Protein AF-A0A1G6FGU4-F1 (afdb_monomer_lite)

Structure (mmCIF, N/CA/C/O backbone):
data_AF-A0A1G6FGU4-F1
#
_entry.id   AF-A0A1G6FGU4-F1
#
loop_
_atom_site.group_PDB
_atom_site.id
_atom_site.type_symbol
_atom_site.label_atom_id
_atom_site.label_alt_id
_atom_site.label_comp_id
_atom_site.label_asym_id
_atom_site.label_entity_id
_atom_site.label_seq_id
_atom_site.pdbx_PDB_ins_code
_atom_site.Cartn_x
_atom_site.Cartn_y
_atom_site.Cartn_z
_atom_site.occupancy
_atom_site.B_iso_or_equiv
_atom_site.auth_seq_id
_atom_site.auth_comp_id
_atom_site.auth_asym_id
_atom_site.auth_atom_id
_atom_site.pdbx_PDB_model_num
ATOM 1 N N . ALA A 1 1 ? 2.062 8.734 -16.218 1.00 88.31 1 ALA A N 1
ATOM 2 C CA . ALA A 1 1 ? 2.433 7.774 -15.153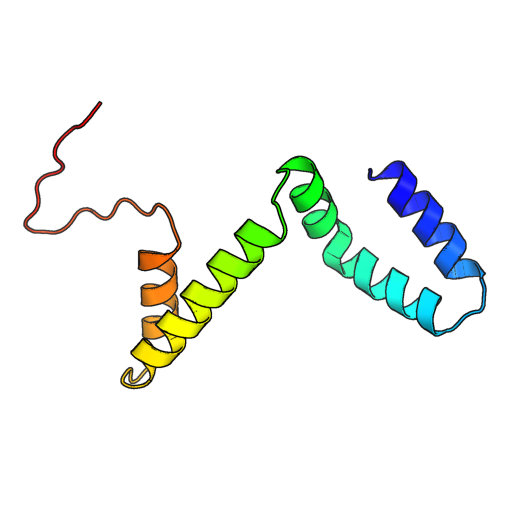 1.00 88.31 1 ALA A CA 1
ATOM 3 C C . ALA A 1 1 ? 2.355 6.334 -15.653 1.00 88.31 1 ALA A C 1
ATOM 5 O O . ALA A 1 1 ? 3.345 5.622 -15.568 1.00 88.31 1 ALA A O 1
ATOM 6 N N . GLU A 1 2 ? 1.222 5.909 -16.219 1.00 94.00 2 GLU A N 1
ATOM 7 C CA . GLU A 1 2 ? 1.067 4.543 -16.736 1.00 94.00 2 GLU A CA 1
ATOM 8 C C . GLU A 1 2 ? 1.993 4.212 -17.918 1.00 94.00 2 GLU A C 1
ATOM 10 O O . GLU A 1 2 ? 2.651 3.174 -17.895 1.00 94.00 2 GLU A O 1
ATOM 15 N N . SER A 1 3 ? 2.098 5.100 -18.913 1.00 95.25 3 SER A N 1
ATOM 16 C CA . SER A 1 3 ? 3.006 4.933 -20.062 1.00 95.25 3 SER A CA 1
ATOM 17 C C . SER A 1 3 ? 4.459 4.718 -19.624 1.00 95.25 3 SER A C 1
ATOM 19 O O . SER A 1 3 ? 5.107 3.766 -20.057 1.00 95.25 3 SER A O 1
ATOM 21 N N . GLU A 1 4 ? 4.935 5.559 -18.705 1.00 95.31 4 GLU A N 1
ATOM 22 C CA . GLU A 1 4 ? 6.280 5.492 -18.124 1.00 95.31 4 GLU A CA 1
ATOM 23 C C . GLU A 1 4 ? 6.504 4.184 -17.361 1.00 95.31 4 GLU A C 1
ATOM 25 O O . GLU A 1 4 ? 7.534 3.527 -17.517 1.00 95.31 4 GLU A O 1
ATOM 30 N N . LEU A 1 5 ? 5.510 3.760 -16.575 1.00 94.94 5 LEU A N 1
ATOM 31 C CA . LEU A 1 5 ? 5.570 2.507 -15.832 1.00 94.94 5 LEU A CA 1
ATOM 32 C C . LEU A 1 5 ? 5.676 1.307 -16.779 1.00 94.94 5 LEU A C 1
ATOM 34 O O . LEU A 1 5 ? 6.493 0.416 -16.556 1.00 94.9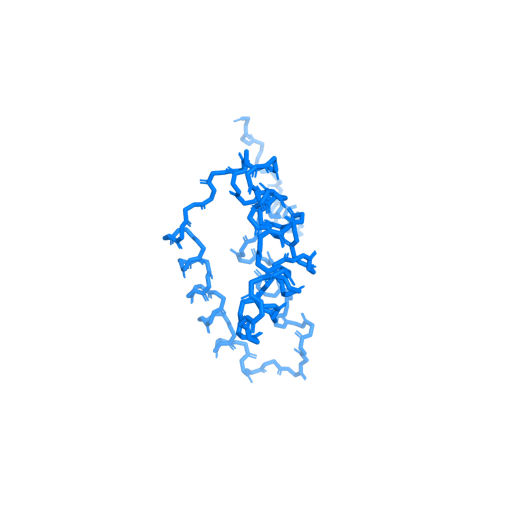4 5 LEU A O 1
ATOM 38 N N . ILE A 1 6 ? 4.888 1.290 -17.857 1.00 96.19 6 ILE A N 1
ATOM 39 C CA . ILE A 1 6 ? 4.924 0.224 -18.866 1.00 96.19 6 ILE A CA 1
ATOM 40 C C . ILE A 1 6 ? 6.273 0.208 -19.593 1.00 96.19 6 ILE A C 1
ATOM 42 O O . ILE A 1 6 ? 6.850 -0.866 -19.786 1.00 96.19 6 ILE A O 1
ATOM 46 N N . ALA A 1 7 ? 6.799 1.377 -19.966 1.00 96.75 7 ALA A N 1
ATOM 47 C CA . ALA A 1 7 ? 8.106 1.493 -20.604 1.0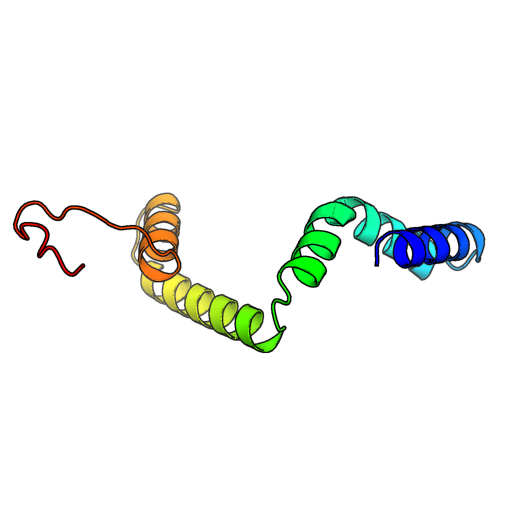0 96.75 7 ALA A CA 1
ATOM 48 C C . ALA A 1 7 ? 9.219 0.935 -19.700 1.00 96.75 7 ALA A C 1
ATOM 50 O O . ALA A 1 7 ? 10.024 0.107 -20.139 1.00 96.75 7 ALA A O 1
ATOM 51 N N . TRP A 1 8 ? 9.207 1.301 -18.416 1.00 96.88 8 TRP A N 1
ATOM 52 C CA . TRP A 1 8 ? 10.156 0.784 -17.435 1.00 96.88 8 TRP A CA 1
ATOM 53 C C . TRP A 1 8 ? 10.005 -0.726 -17.217 1.00 96.88 8 TRP A C 1
ATOM 55 O O . TRP A 1 8 ? 10.999 -1.450 -17.213 1.00 96.88 8 TRP A O 1
ATOM 65 N N . VAL A 1 9 ? 8.774 -1.238 -17.108 1.00 96.56 9 VAL A N 1
ATOM 66 C CA . VAL A 1 9 ? 8.502 -2.679 -16.963 1.00 96.56 9 VAL A CA 1
ATOM 67 C C . VAL A 1 9 ? 9.040 -3.464 -18.158 1.00 96.56 9 VAL A C 1
ATOM 69 O O . VAL A 1 9 ? 9.614 -4.541 -17.978 1.00 96.56 9 VAL A O 1
ATOM 72 N N . LYS A 1 10 ? 8.895 -2.932 -19.378 1.00 96.56 10 LYS A N 1
ATOM 73 C CA . LYS A 1 10 ? 9.451 -3.544 -20.590 1.00 96.56 10 LYS A CA 1
ATOM 74 C C . LYS A 1 10 ? 10.972 -3.639 -20.492 1.00 96.56 10 LYS A C 1
ATOM 76 O O . LYS A 1 10 ? 11.519 -4.718 -20.695 1.00 96.56 10 LYS A O 1
ATOM 81 N N . TRP A 1 11 ? 11.650 -2.558 -20.112 1.00 97.69 11 TRP A N 1
ATOM 82 C CA . TRP A 1 11 ? 13.098 -2.576 -19.890 1.00 97.69 11 TRP A CA 1
ATOM 83 C C . TRP A 1 11 ? 13.507 -3.578 -18.794 1.00 97.69 11 TRP A C 1
ATOM 85 O O . TRP A 1 11 ? 14.345 -4.450 -19.032 1.00 97.69 11 TRP A O 1
ATOM 95 N N . ALA A 1 12 ? 12.859 -3.525 -17.627 1.00 96.69 12 ALA A N 1
ATOM 96 C CA . ALA A 1 12 ? 13.168 -4.364 -16.468 1.00 96.69 12 ALA A CA 1
ATOM 97 C C . ALA A 1 12 ? 12.954 -5.861 -16.742 1.00 96.69 12 ALA A C 1
ATOM 99 O O . ALA A 1 12 ? 13.637 -6.711 -16.176 1.00 96.69 12 ALA A O 1
ATOM 100 N N . ARG A 1 13 ? 12.029 -6.203 -17.646 1.00 95.25 13 ARG A N 1
ATOM 101 C CA . ARG A 1 13 ? 11.807 -7.581 -18.101 1.00 95.25 13 ARG A CA 1
ATOM 102 C C . ARG A 1 13 ? 12.958 -8.116 -18.960 1.00 95.25 13 ARG A C 1
ATOM 104 O O . ARG A 1 13 ? 13.200 -9.320 -18.944 1.00 95.25 13 ARG A O 1
ATOM 111 N N . HIS A 1 14 ? 13.653 -7.252 -19.701 1.00 96.06 14 HIS A N 1
ATOM 112 C CA . HIS A 1 14 ? 14.676 -7.642 -20.681 1.00 96.06 14 HIS A CA 1
ATOM 113 C C . HIS A 1 14 ? 16.122 -7.394 -20.226 1.00 96.06 14 HIS A C 1
ATOM 115 O O . HIS A 1 14 ? 17.041 -7.887 -20.876 1.00 96.06 14 HIS A O 1
ATOM 121 N N . CYS A 1 15 ? 16.352 -6.696 -19.110 1.00 95.56 15 CYS A N 1
ATOM 122 C CA . CYS A 1 15 ? 17.696 -6.322 -18.649 1.00 95.56 15 CYS A CA 1
ATOM 123 C C . CYS A 1 15 ? 18.570 -7.495 -18.159 1.00 95.56 15 CYS A C 1
ATOM 125 O O . CYS A 1 15 ? 19.748 -7.294 -17.883 1.00 95.56 15 CYS A O 1
ATOM 127 N N . ARG A 1 16 ? 18.017 -8.716 -18.052 1.00 92.19 16 ARG A N 1
ATOM 128 C CA . ARG A 1 16 ? 18.691 -9.937 -17.555 1.00 92.19 16 ARG A CA 1
ATOM 129 C C . ARG A 1 16 ? 19.251 -9.829 -16.126 1.00 92.19 16 ARG A C 1
ATOM 131 O O . ARG A 1 16 ? 20.031 -10.682 -15.719 1.00 92.19 16 ARG A O 1
ATOM 138 N N . ILE A 1 17 ? 18.817 -8.839 -15.342 1.00 97.06 17 ILE A N 1
ATOM 139 C CA . ILE A 1 17 ? 19.151 -8.716 -13.918 1.00 97.06 17 ILE A CA 1
ATOM 140 C C . ILE A 1 17 ? 18.002 -9.327 -13.096 1.00 97.06 17 ILE A C 1
ATOM 142 O O . ILE A 1 17 ? 16.906 -8.755 -13.096 1.00 97.06 17 ILE A O 1
ATOM 146 N N . PRO A 1 18 ? 18.210 -10.450 -12.376 1.00 96.50 18 PRO A N 1
ATOM 147 C CA . PRO A 1 18 ? 17.129 -11.179 -11.701 1.00 96.50 18 PRO A CA 1
ATOM 148 C C . PRO A 1 18 ? 16.282 -10.311 -10.762 1.00 96.50 18 PRO A C 1
ATOM 150 O O . PRO A 1 18 ? 15.055 -10.357 -10.816 1.00 96.50 18 PRO A O 1
ATOM 153 N N . VAL A 1 19 ? 16.932 -9.435 -9.989 1.00 97.75 19 VAL A N 1
ATOM 154 C CA . VAL A 1 19 ? 16.270 -8.529 -9.036 1.00 97.75 19 VAL A CA 1
ATOM 155 C C . VAL A 1 19 ? 15.277 -7.590 -9.730 1.00 97.75 19 VAL A C 1
ATOM 157 O O . VAL A 1 19 ? 14.165 -7.394 -9.245 1.00 97.75 19 VAL A O 1
ATOM 160 N N . PHE A 1 20 ? 15.628 -7.038 -10.896 1.00 97.12 20 PHE A N 1
ATOM 161 C CA . PHE A 1 20 ? 14.726 -6.165 -11.656 1.00 97.12 20 PHE A CA 1
ATOM 162 C C . PHE A 1 20 ? 13.571 -6.941 -12.291 1.00 97.12 20 PHE A C 1
ATOM 164 O O . PHE A 1 20 ? 12.434 -6.461 -12.302 1.00 97.12 20 PHE A O 1
ATOM 171 N N . VAL A 1 21 ? 13.834 -8.162 -12.764 1.00 96.81 21 VAL A N 1
ATOM 172 C CA . VAL A 1 21 ? 12.795 -9.042 -13.313 1.00 96.81 21 VAL A CA 1
ATOM 173 C C . VAL A 1 21 ? 11.772 -9.412 -12.236 1.00 96.81 21 VAL A C 1
ATOM 175 O O . VAL A 1 21 ? 10.571 -9.429 -12.511 1.00 96.81 21 VAL A O 1
ATOM 178 N N . GLU A 1 22 ? 12.212 -9.679 -11.008 1.00 97.06 22 GLU A N 1
ATOM 179 C CA . GLU A 1 22 ? 11.330 -9.932 -9.865 1.00 97.06 22 GLU A CA 1
ATOM 180 C C . GLU A 1 22 ? 10.578 -8.678 -9.421 1.00 97.06 22 GLU A C 1
ATOM 182 O O . GLU A 1 22 ? 9.362 -8.729 -9.201 1.00 97.06 22 GLU A O 1
ATOM 187 N N . LEU A 1 23 ? 11.272 -7.540 -9.351 1.00 97.44 23 LEU A N 1
ATOM 188 C CA . LEU A 1 23 ? 10.679 -6.263 -8.976 1.00 97.44 23 LEU A CA 1
ATOM 189 C C . LEU A 1 23 ? 9.545 -5.877 -9.929 1.00 97.44 23 LEU A C 1
ATOM 191 O O . LEU A 1 23 ? 8.451 -5.559 -9.462 1.00 97.44 23 LEU A O 1
ATOM 195 N N . GLN A 1 24 ? 9.747 -5.978 -11.248 1.00 96.69 24 GLN A N 1
ATOM 196 C CA . GLN A 1 24 ? 8.673 -5.664 -12.194 1.00 96.69 24 GLN A CA 1
ATOM 197 C C . GLN A 1 24 ? 7.481 -6.619 -12.052 1.00 96.69 24 GLN A C 1
ATOM 199 O O . GLN A 1 24 ? 6.345 -6.168 -12.151 1.00 96.69 24 GLN A O 1
ATOM 204 N N . ARG A 1 25 ? 7.691 -7.907 -11.720 1.00 96.44 25 ARG A N 1
ATOM 205 C CA . ARG A 1 25 ? 6.571 -8.831 -11.428 1.00 96.44 25 ARG A CA 1
ATOM 206 C C . ARG A 1 25 ? 5.767 -8.348 -10.224 1.00 96.44 25 ARG A C 1
ATOM 208 O O . ARG A 1 25 ? 4.542 -8.392 -10.259 1.00 96.44 25 ARG A O 1
ATOM 215 N N . LYS A 1 26 ? 6.441 -7.891 -9.164 1.00 97.00 26 LYS A N 1
ATOM 216 C CA . LYS A 1 26 ? 5.780 -7.361 -7.963 1.00 97.00 26 LYS A CA 1
ATOM 217 C C . LYS A 1 26 ? 5.019 -6.072 -8.258 1.00 97.00 26 LYS A C 1
ATOM 219 O O . LYS A 1 26 ? 3.871 -5.957 -7.849 1.00 97.00 26 LYS A O 1
ATOM 224 N N . ILE A 1 27 ? 5.625 -5.153 -9.002 1.00 96.38 27 ILE A N 1
ATOM 225 C CA . ILE A 1 27 ? 4.983 -3.907 -9.436 1.00 96.38 27 ILE A CA 1
ATOM 226 C C . ILE A 1 27 ? 3.736 -4.209 -10.269 1.00 96.38 27 ILE A C 1
ATOM 228 O O . ILE A 1 27 ? 2.677 -3.668 -9.982 1.00 96.38 27 ILE A O 1
ATOM 232 N N . MET A 1 28 ? 3.822 -5.129 -11.235 1.00 96.75 28 MET A N 1
ATOM 233 C CA . MET A 1 28 ? 2.685 -5.480 -12.091 1.00 96.75 28 MET A CA 1
ATOM 234 C C . MET A 1 28 ? 1.526 -6.130 -11.328 1.00 96.75 28 MET A C 1
ATOM 236 O O . MET A 1 28 ? 0.378 -5.887 -11.684 1.00 96.75 28 MET A O 1
ATOM 240 N N . ARG A 1 29 ? 1.790 -6.889 -10.251 1.00 97.56 29 ARG A N 1
ATOM 241 C CA . ARG A 1 29 ? 0.729 -7.406 -9.361 1.00 97.56 29 ARG A CA 1
ATOM 242 C C . ARG A 1 29 ? -0.043 -6.306 -8.627 1.00 97.56 29 ARG A C 1
ATOM 244 O O . ARG A 1 29 ? -1.168 -6.545 -8.214 1.00 97.56 29 ARG A O 1
ATOM 251 N N . HIS A 1 30 ? 0.558 -5.131 -8.450 1.00 96.00 30 HIS A N 1
ATOM 252 C CA . HIS A 1 30 ? -0.032 -3.999 -7.730 1.00 96.00 30 HIS A CA 1
ATOM 253 C C . HIS A 1 30 ? -0.176 -2.752 -8.614 1.00 96.00 30 HIS A C 1
ATOM 255 O O . HIS A 1 30 ? -0.281 -1.645 -8.086 1.00 96.00 30 HIS A O 1
ATOM 261 N N . LYS A 1 31 ? -0.169 -2.919 -9.945 1.00 95.62 31 LYS A N 1
ATOM 262 C CA . LYS A 1 31 ? -0.153 -1.819 -10.921 1.00 95.62 31 LYS A CA 1
ATOM 263 C C . LYS A 1 31 ? -1.254 -0.800 -10.630 1.00 95.62 31 LYS A C 1
ATOM 265 O O . LYS A 1 31 ? -0.957 0.381 -10.484 1.00 95.62 31 LYS A O 1
ATOM 270 N N . ASP A 1 32 ? -2.488 -1.270 -10.489 1.00 95.50 32 ASP A N 1
ATOM 271 C CA . ASP A 1 32 ? -3.651 -0.396 -10.325 1.00 95.50 32 ASP A CA 1
ATOM 272 C C . ASP A 1 32 ? -3.577 0.382 -9.007 1.00 95.50 32 ASP A C 1
ATOM 274 O O . ASP A 1 32 ? -3.803 1.586 -8.980 1.00 95.50 32 ASP A O 1
ATOM 278 N N . HIS A 1 33 ? -3.141 -0.256 -7.917 1.00 94.00 33 HIS A N 1
ATOM 279 C CA . HIS A 1 33 ? -2.943 0.429 -6.636 1.00 94.00 33 HIS A CA 1
ATOM 280 C C . HIS A 1 33 ? -1.854 1.507 -6.706 1.00 94.00 33 HIS A C 1
ATOM 282 O O . HIS A 1 33 ? -2.010 2.578 -6.118 1.00 94.00 33 HIS A O 1
ATOM 288 N N . ILE A 1 34 ? -0.759 1.247 -7.427 1.00 93.6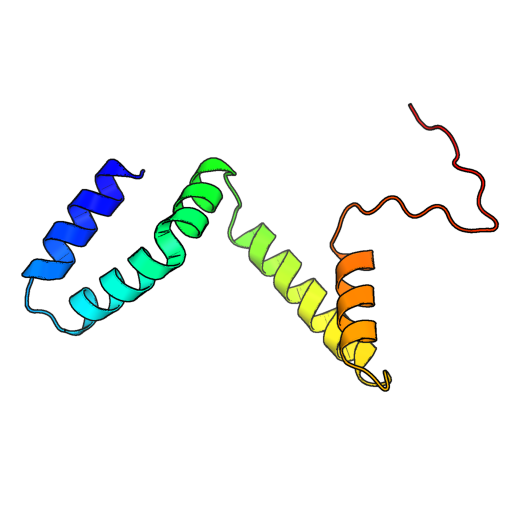9 34 ILE A N 1
ATOM 289 C CA . ILE A 1 34 ? 0.322 2.220 -7.626 1.00 93.69 34 ILE A CA 1
ATOM 290 C C . ILE A 1 34 ? -0.191 3.415 -8.434 1.00 93.69 34 ILE A C 1
ATOM 292 O O . ILE A 1 34 ? 0.030 4.556 -8.031 1.00 93.69 34 ILE A O 1
ATOM 296 N N . LEU A 1 35 ? -0.904 3.166 -9.538 1.00 94.75 35 LEU A N 1
ATOM 297 C CA . LEU A 1 35 ? -1.468 4.226 -10.376 1.00 94.75 35 LEU A CA 1
ATOM 298 C C . LEU A 1 35 ? -2.493 5.063 -9.607 1.00 94.75 35 LEU A C 1
ATOM 300 O O . LEU A 1 35 ? -2.368 6.285 -9.592 1.00 94.75 35 LEU A O 1
ATOM 304 N N . ASN A 1 36 ? -3.399 4.421 -8.871 1.00 94.19 36 ASN A N 1
ATOM 305 C CA . ASN A 1 36 ? -4.377 5.110 -8.030 1.00 94.19 36 ASN A CA 1
ATOM 306 C C . ASN A 1 36 ? -3.700 5.960 -6.946 1.00 94.19 36 ASN A C 1
ATOM 308 O O . ASN A 1 36 ? -4.165 7.049 -6.638 1.00 94.19 36 ASN A O 1
ATOM 312 N N . THR A 1 37 ? -2.586 5.500 -6.366 1.00 92.12 37 THR A N 1
ATOM 313 C CA . THR A 1 37 ? -1.845 6.277 -5.354 1.00 92.12 37 THR A CA 1
ATOM 314 C C . THR A 1 37 ? -1.256 7.558 -5.950 1.00 92.12 37 THR A C 1
ATOM 316 O O . THR A 1 37 ? -1.280 8.604 -5.299 1.00 92.12 37 THR A O 1
ATOM 319 N N . ILE A 1 38 ? -0.751 7.478 -7.187 1.00 91.94 38 ILE A N 1
ATOM 320 C CA . ILE A 1 38 ? -0.227 8.628 -7.934 1.00 91.94 38 ILE A CA 1
ATOM 321 C C . ILE A 1 38 ? -1.366 9.589 -8.292 1.00 91.94 38 ILE A C 1
ATOM 323 O O . ILE A 1 38 ? -1.229 10.789 -8.075 1.00 91.94 38 ILE A O 1
ATOM 327 N N . GLU A 1 39 ? -2.486 9.069 -8.795 1.00 94.12 39 GLU A N 1
ATOM 328 C CA . GLU A 1 39 ? -3.659 9.861 -9.184 1.00 94.12 39 GLU A CA 1
ATOM 329 C C . GLU A 1 39 ? -4.296 10.584 -7.990 1.00 94.12 39 GLU A C 1
ATOM 331 O O . GLU A 1 39 ? -4.584 11.776 -8.060 1.00 94.12 39 GLU A O 1
ATOM 336 N N . LEU A 1 40 ? -4.441 9.892 -6.858 1.00 92.56 40 LEU A N 1
ATOM 337 C CA . LEU A 1 40 ? -4.979 10.456 -5.619 1.00 92.56 40 LEU A CA 1
ATOM 338 C C . LEU A 1 40 ? -3.988 11.384 -4.893 1.00 92.56 40 LEU A C 1
ATOM 340 O O . LEU A 1 40 ? -4.357 12.013 -3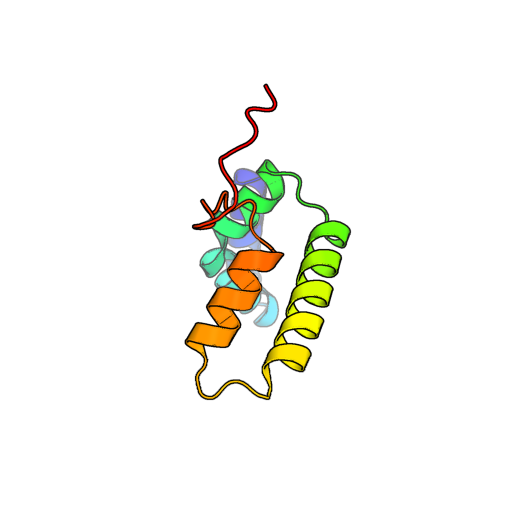.899 1.00 92.56 40 LEU A O 1
ATOM 344 N N . GLY A 1 41 ? -2.726 11.449 -5.335 1.00 93.00 41 GLY A N 1
ATOM 345 C CA . GLY A 1 41 ? -1.695 12.300 -4.737 1.00 93.00 41 GLY A CA 1
ATOM 346 C C . GLY A 1 41 ? -1.421 11.985 -3.263 1.00 93.00 41 GLY A C 1
ATOM 347 O O . GLY A 1 41 ? -1.125 12.884 -2.469 1.00 93.00 41 GLY A O 1
ATOM 348 N N . VAL A 1 42 ? -1.565 10.720 -2.852 1.00 90.38 42 VAL A N 1
ATOM 349 C CA . VAL A 1 42 ? -1.410 10.346 -1.442 1.00 90.38 42 VAL A CA 1
ATOM 350 C C . VAL A 1 42 ? 0.066 10.408 -1.060 1.00 90.38 42 VAL A C 1
ATOM 352 O O . VAL A 1 42 ? 0.901 9.682 -1.594 1.00 90.38 42 VAL A O 1
ATOM 355 N N . THR A 1 43 ? 0.402 11.268 -0.098 1.00 92.50 43 THR A N 1
ATOM 356 C CA . THR A 1 43 ? 1.784 11.397 0.371 1.00 92.50 43 THR A CA 1
ATOM 357 C C . THR A 1 43 ? 2.177 10.224 1.264 1.00 92.50 43 THR A C 1
ATOM 359 O O . THR A 1 43 ? 1.378 9.741 2.072 1.00 92.50 43 THR A O 1
ATOM 362 N N . ASN A 1 44 ? 3.448 9.819 1.199 1.00 91.56 44 ASN A N 1
ATOM 363 C CA . ASN A 1 44 ? 3.976 8.778 2.082 1.00 91.56 44 ASN A CA 1
ATOM 364 C C . ASN A 1 44 ? 3.783 9.137 3.566 1.00 91.56 44 ASN A C 1
ATOM 366 O O . ASN A 1 44 ? 3.438 8.283 4.372 1.00 91.56 44 ASN A O 1
ATOM 370 N N . ALA A 1 45 ? 3.906 10.422 3.919 1.00 93.88 45 ALA A N 1
ATOM 371 C CA . ALA A 1 45 ? 3.655 10.904 5.276 1.00 93.88 45 ALA A CA 1
ATOM 372 C C . ALA A 1 45 ? 2.221 10.607 5.759 1.00 93.88 45 ALA A C 1
ATOM 374 O O . ALA A 1 45 ? 2.032 10.198 6.904 1.00 93.88 45 ALA A O 1
ATOM 375 N N . ARG A 1 46 ? 1.205 10.767 4.894 1.00 92.12 46 ARG A N 1
ATOM 376 C CA . ARG A 1 46 ? -0.189 10.426 5.228 1.00 92.12 46 ARG A CA 1
ATOM 377 C C . ARG A 1 46 ? -0.379 8.918 5.386 1.00 92.12 46 ARG A C 1
ATOM 379 O O . ARG A 1 46 ? -1.067 8.502 6.315 1.00 92.12 46 ARG A O 1
ATOM 386 N N . ILE A 1 47 ? 0.242 8.116 4.521 1.00 92.50 47 ILE A N 1
ATOM 387 C CA . ILE A 1 47 ? 0.199 6.647 4.606 1.00 92.50 47 ILE A CA 1
ATOM 388 C C . ILE A 1 47 ? 0.834 6.173 5.919 1.00 92.50 47 ILE A C 1
ATOM 390 O O . ILE A 1 47 ? 0.214 5.419 6.664 1.00 92.50 47 ILE A O 1
ATOM 394 N N . GLU A 1 48 ? 2.020 6.676 6.260 1.00 95.19 48 GLU A N 1
ATOM 395 C CA . GLU A 1 48 ? 2.723 6.316 7.496 1.00 95.19 48 GLU A CA 1
ATOM 396 C C . GLU A 1 48 ? 1.972 6.760 8.755 1.00 95.19 48 GLU A C 1
ATOM 398 O O . GLU A 1 48 ? 1.881 6.010 9.730 1.00 95.19 48 GLU A O 1
ATOM 403 N N . ALA A 1 49 ? 1.363 7.948 8.736 1.00 94.81 49 ALA A N 1
ATOM 404 C CA . ALA A 1 49 ? 0.509 8.400 9.830 1.00 94.81 49 ALA A CA 1
ATOM 405 C C . ALA A 1 49 ? -0.678 7.446 10.054 1.00 94.81 49 ALA A C 1
ATOM 407 O O . ALA A 1 49 ? -0.985 7.100 11.198 1.00 94.81 49 ALA A O 1
ATOM 408 N N . THR A 1 50 ? -1.318 6.978 8.979 1.00 93.75 50 THR A N 1
ATOM 409 C CA . THR A 1 50 ? -2.395 5.979 9.051 1.00 93.75 50 THR A CA 1
ATOM 410 C C . THR A 1 50 ? -1.876 4.633 9.557 1.00 93.75 50 THR A C 1
ATOM 412 O O . THR A 1 50 ? -2.457 4.074 10.487 1.00 93.75 50 THR A O 1
ATOM 415 N N . ASN A 1 51 ? -0.740 4.148 9.049 1.00 95.12 51 ASN A N 1
ATOM 416 C CA . ASN A 1 51 ? -0.124 2.898 9.503 1.00 95.12 51 ASN A CA 1
ATOM 417 C C . ASN A 1 51 ? 0.199 2.926 11.004 1.00 95.12 51 ASN A C 1
ATOM 419 O O . ASN A 1 51 ? -0.044 1.951 11.717 1.00 95.12 51 ASN A O 1
ATOM 423 N N . ASN A 1 52 ? 0.711 4.048 11.512 1.00 97.19 52 ASN A N 1
ATOM 424 C CA . ASN A 1 52 ? 1.001 4.212 12.935 1.00 97.19 52 ASN A CA 1
ATOM 425 C C . ASN A 1 52 ? -0.271 4.222 13.793 1.00 97.19 52 ASN A C 1
ATOM 427 O O . ASN A 1 52 ? -0.281 3.610 14.864 1.00 97.19 52 ASN A O 1
ATOM 431 N N . LYS A 1 53 ? -1.360 4.842 13.315 1.00 95.94 53 LYS A N 1
ATOM 432 C CA . LYS A 1 53 ? -2.674 4.758 13.975 1.00 95.94 53 LYS A CA 1
ATOM 433 C C . LYS A 1 53 ? -3.176 3.315 14.033 1.00 95.94 53 LYS A C 1
ATOM 435 O O . LYS A 1 53 ? -3.554 2.865 15.109 1.00 95.94 53 LYS A O 1
ATOM 440 N N . ILE A 1 54 ? -3.105 2.570 12.927 1.00 96.62 54 ILE A N 1
ATOM 441 C CA . ILE A 1 54 ? -3.517 1.158 12.877 1.00 96.62 54 ILE A CA 1
ATOM 442 C C . ILE A 1 54 ? -2.695 0.317 13.862 1.00 96.62 54 ILE A C 1
ATOM 444 O O . ILE A 1 54 ? -3.268 -0.409 14.669 1.00 96.62 54 ILE A O 1
ATOM 448 N N . LYS A 1 55 ? -1.363 0.468 13.881 1.00 96.88 55 LYS A N 1
ATOM 449 C CA . LYS A 1 55 ? -0.490 -0.231 14.847 1.00 96.88 55 LYS A CA 1
ATOM 450 C C . LYS A 1 55 ? -0.884 0.055 16.298 1.00 96.88 55 LYS A C 1
ATOM 452 O O . LYS A 1 55 ? -0.835 -0.846 17.133 1.00 96.88 55 LYS A O 1
ATOM 457 N N . LEU A 1 56 ? -1.268 1.293 16.614 1.00 97.44 56 LEU A N 1
ATOM 458 C CA . LEU A 1 56 ? -1.743 1.654 17.949 1.00 97.44 56 LEU A CA 1
ATOM 459 C C . LEU A 1 56 ? -3.089 0.992 18.279 1.00 97.44 56 LEU A C 1
ATOM 461 O O . LEU A 1 56 ? -3.264 0.515 19.397 1.00 97.44 56 LEU A O 1
ATOM 465 N N . LEU A 1 57 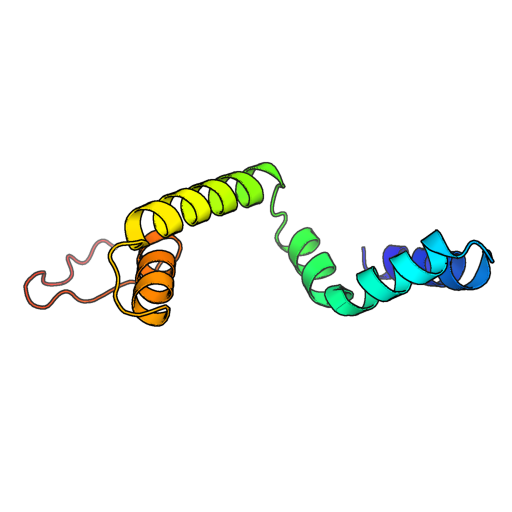? -4.022 0.946 17.327 1.00 96.56 57 LEU A N 1
ATOM 466 C CA . LEU A 1 57 ? -5.327 0.302 17.509 1.00 96.56 57 LEU A CA 1
ATOM 467 C C . LEU A 1 57 ? -5.188 -1.209 17.706 1.00 96.56 57 LEU A C 1
ATOM 469 O O . LEU A 1 57 ? -5.790 -1.743 18.630 1.00 96.56 57 LEU A O 1
ATOM 473 N N . ILE A 1 58 ? -4.316 -1.869 16.939 1.00 95.31 58 ILE A N 1
ATOM 474 C CA . ILE A 1 58 ? -4.006 -3.297 17.108 1.00 95.31 58 ILE A CA 1
ATOM 475 C C . ILE A 1 58 ? -3.524 -3.582 18.539 1.00 95.31 58 ILE A C 1
ATOM 477 O O . ILE A 1 58 ? -4.024 -4.497 19.183 1.00 95.31 58 ILE A O 1
ATOM 481 N N . ARG A 1 59 ? -2.621 -2.754 19.088 1.00 95.94 59 ARG A N 1
ATOM 482 C CA . ARG A 1 59 ? -2.150 -2.900 20.482 1.00 95.94 59 ARG A CA 1
ATOM 483 C C . ARG A 1 59 ? -3.269 -2.730 21.509 1.00 95.94 59 ARG A C 1
ATOM 485 O O . ARG A 1 59 ? -3.254 -3.396 22.537 1.00 95.94 59 ARG A O 1
ATOM 492 N N . LYS A 1 60 ? -4.227 -1.836 21.250 1.00 94.81 60 LYS A N 1
ATOM 493 C CA . LYS A 1 60 ? -5.408 -1.658 22.111 1.00 94.81 60 LYS A CA 1
ATOM 494 C C . LYS A 1 60 ? -6.367 -2.846 22.023 1.00 94.81 60 LYS A C 1
ATOM 496 O O . LYS A 1 60 ? -7.023 -3.163 23.008 1.00 94.81 60 LYS A O 1
ATOM 501 N N . ALA A 1 61 ? -6.422 -3.500 20.868 1.00 94.69 61 ALA A N 1
ATOM 502 C CA . ALA A 1 61 ? -7.316 -4.611 20.582 1.00 94.69 61 ALA A CA 1
ATOM 503 C C . ALA A 1 61 ? -6.823 -5.977 21.096 1.00 94.69 61 ALA A C 1
ATOM 505 O O . ALA A 1 61 ? -7.553 -6.952 20.974 1.00 94.69 61 ALA A O 1
ATOM 506 N N . TYR A 1 62 ? -5.635 -6.085 21.710 1.00 90.25 62 TYR A N 1
ATOM 507 C CA . TYR A 1 62 ? -5.112 -7.360 22.242 1.00 90.25 62 TYR A CA 1
ATOM 508 C C . TYR A 1 62 ? -6.026 -8.050 23.269 1.00 90.25 62 TYR A C 1
ATOM 510 O O . TYR A 1 62 ? -5.891 -9.248 23.493 1.00 90.25 62 TYR A O 1
ATOM 518 N N . GLY A 1 63 ? -6.952 -7.317 23.893 1.00 90.25 63 GLY A N 1
ATOM 519 C CA . GLY A 1 63 ? -7.961 -7.883 24.794 1.00 90.25 63 GLY A CA 1
ATOM 520 C C . GLY A 1 63 ? -9.208 -8.435 24.096 1.00 90.25 63 GLY A C 1
ATOM 521 O O . GLY A 1 63 ? -10.105 -8.934 24.774 1.00 90.25 63 GLY A O 1
ATOM 522 N N . PHE A 1 64 ? -9.315 -8.319 22.771 1.00 94.12 64 PHE A N 1
ATOM 523 C CA . PHE A 1 64 ? -10.451 -8.851 22.029 1.00 94.12 64 PHE A CA 1
ATOM 524 C C . PHE A 1 64 ? -10.334 -10.358 21.854 1.00 94.12 64 PHE A C 1
ATOM 526 O O . PHE A 1 64 ? -9.258 -10.913 21.648 1.00 94.12 64 PHE A O 1
ATOM 533 N N . ARG A 1 65 ? -11.488 -11.021 21.939 1.00 92.19 65 ARG A N 1
ATOM 534 C CA . ARG A 1 65 ? -11.600 -12.467 21.735 1.00 92.19 65 ARG A CA 1
ATOM 535 C C . ARG A 1 65 ? -11.466 -12.855 20.261 1.00 92.19 65 ARG A C 1
ATOM 537 O O . ARG A 1 65 ? -11.120 -13.994 19.977 1.00 92.19 65 ARG A O 1
ATOM 544 N N . ASP A 1 66 ? -11.767 -11.925 19.361 1.00 93.88 66 ASP A N 1
ATOM 545 C CA . ASP A 1 66 ? -11.912 -12.175 17.934 1.00 93.88 66 ASP A CA 1
ATOM 546 C C . ASP A 1 66 ? -11.238 -11.083 17.085 1.00 93.88 66 ASP A C 1
ATOM 548 O O . ASP A 1 66 ? -11.161 -9.914 17.481 1.00 93.88 66 ASP A O 1
ATOM 552 N N . VAL A 1 67 ? -10.735 -11.485 15.916 1.00 94.25 67 VAL A N 1
ATOM 553 C CA . VAL A 1 67 ? -10.019 -10.625 14.966 1.00 94.25 67 VAL A CA 1
ATOM 554 C C . VAL A 1 67 ? -10.979 -9.661 14.278 1.00 94.25 67 VAL A C 1
ATOM 556 O O . VAL A 1 67 ? -10.598 -8.511 14.050 1.00 94.25 67 VAL A O 1
ATOM 559 N N . ASP A 1 68 ? -12.225 -10.063 14.021 1.00 95.44 68 ASP A N 1
ATOM 560 C CA . ASP A 1 68 ? -13.191 -9.183 13.357 1.00 95.44 68 ASP A CA 1
ATOM 561 C C . ASP A 1 68 ? -13.518 -7.974 14.241 1.00 95.44 68 ASP A C 1
ATOM 563 O O . ASP A 1 68 ? -13.539 -6.846 13.760 1.00 95.44 68 ASP A O 1
ATOM 567 N N . SER A 1 69 ? -13.584 -8.156 15.566 1.00 94.81 69 SER A N 1
ATOM 568 C CA . SER A 1 69 ? -13.728 -7.039 16.518 1.00 94.81 69 SER A CA 1
ATOM 569 C C . SER A 1 69 ? -12.567 -6.031 16.444 1.00 94.81 69 SER A C 1
ATOM 571 O O . SER A 1 69 ? -12.758 -4.824 16.619 1.00 94.81 69 SER A O 1
ATOM 573 N N . MET A 1 70 ? -11.344 -6.502 16.174 1.00 95.12 70 MET A N 1
ATOM 574 C CA . MET A 1 70 ? -10.188 -5.626 15.957 1.00 95.12 70 MET A CA 1
ATOM 575 C C . MET A 1 70 ? -10.302 -4.887 14.621 1.00 95.12 70 MET A C 1
ATOM 577 O O . MET A 1 70 ? -10.006 -3.691 14.565 1.00 95.12 70 MET A O 1
ATOM 581 N N . ILE A 1 71 ? -10.721 -5.579 13.559 1.00 94.62 71 ILE A N 1
ATOM 582 C CA . ILE A 1 71 ? -10.928 -4.986 12.232 1.00 94.62 71 ILE A CA 1
ATOM 583 C C . ILE A 1 71 ? -12.015 -3.912 12.301 1.00 94.62 71 ILE A C 1
ATOM 585 O O . ILE A 1 71 ? -11.786 -2.801 11.823 1.00 94.62 71 ILE A O 1
ATOM 589 N N . ASP A 1 72 ? -13.133 -4.191 12.969 1.00 93.31 72 ASP A N 1
ATOM 590 C CA . ASP A 1 72 ? -14.215 -3.238 13.200 1.00 93.31 72 ASP A CA 1
ATOM 591 C C . ASP A 1 72 ? -13.699 -1.999 13.928 1.00 93.31 72 ASP A C 1
ATOM 593 O O . ASP A 1 72 ? -13.925 -0.878 13.480 1.00 93.31 72 ASP A O 1
ATOM 597 N N . MET A 1 73 ? -12.918 -2.168 15.000 1.00 93.75 73 MET A N 1
ATOM 598 C CA . MET A 1 73 ? -12.303 -1.036 15.695 1.00 93.75 73 MET A CA 1
ATOM 599 C C . MET A 1 73 ? -11.408 -0.203 14.764 1.00 93.75 73 MET A C 1
ATOM 601 O O . MET A 1 73 ? -11.472 1.026 14.791 1.00 93.75 73 MET A O 1
ATOM 605 N N . VAL A 1 74 ? -10.589 -0.833 13.918 1.00 94.69 74 VAL A N 1
ATOM 606 C CA . VAL A 1 74 ? -9.771 -0.108 12.933 1.00 94.69 74 VAL A CA 1
ATOM 607 C C . VAL A 1 74 ? -10.649 0.638 11.931 1.00 94.69 74 VAL A C 1
ATOM 609 O O . VAL A 1 74 ? -10.404 1.816 11.665 1.00 94.69 74 VAL A O 1
ATOM 612 N N . LEU A 1 75 ? -11.697 -0.007 11.423 1.00 93.12 75 LEU A N 1
ATOM 613 C CA . LEU A 1 75 ? -12.622 0.576 10.462 1.00 93.12 75 LEU A CA 1
ATOM 614 C C . LEU A 1 75 ? -13.340 1.796 11.055 1.00 93.12 75 LEU A C 1
ATOM 616 O O . LEU A 1 75 ? -13.379 2.842 10.410 1.00 93.12 75 LEU A O 1
ATOM 620 N N . LEU A 1 76 ? -13.821 1.692 12.296 1.00 91.50 76 LEU A N 1
ATOM 621 C CA . LEU A 1 76 ? -14.458 2.772 13.053 1.00 91.50 76 LEU A CA 1
ATOM 622 C C . LEU A 1 76 ? -13.550 3.994 13.236 1.00 91.50 76 LEU A C 1
ATOM 624 O O . LEU A 1 76 ? -14.015 5.126 13.140 1.00 91.50 76 LEU A O 1
ATOM 628 N N . TYR A 1 77 ? -12.265 3.780 13.527 1.00 91.25 77 TYR A N 1
ATOM 629 C CA . TYR A 1 77 ? -11.325 4.866 13.828 1.00 91.25 77 TYR A CA 1
ATOM 630 C C . TYR A 1 77 ? -10.670 5.486 12.590 1.00 91.25 77 TYR A C 1
ATOM 632 O O . TYR A 1 77 ? -10.298 6.661 12.620 1.00 91.25 77 TYR A O 1
ATOM 640 N N . CYS A 1 78 ? -10.436 4.697 11.540 1.00 92.38 78 CYS A N 1
ATOM 641 C CA . CYS A 1 78 ? -9.672 5.126 10.368 1.00 92.38 78 CYS A CA 1
ATOM 642 C C . CYS A 1 78 ? -10.541 5.479 9.155 1.00 92.38 78 CYS A C 1
ATOM 644 O O . CYS A 1 78 ? -10.016 6.067 8.210 1.00 92.38 78 CYS A O 1
ATOM 646 N N . SER A 1 79 ? -11.837 5.168 9.181 1.00 88.50 79 SER A N 1
ATOM 647 C CA . SER A 1 79 ? -12.769 5.471 8.088 1.00 88.50 79 SER A CA 1
ATOM 648 C C . SER A 1 79 ? -13.680 6.641 8.447 1.00 88.50 79 SER A C 1
ATOM 650 O O . SER A 1 79 ? -13.979 6.864 9.616 1.00 88.50 79 SER A O 1
ATOM 652 N N . ASP A 1 80 ? -14.201 7.353 7.448 1.00 86.62 80 ASP A N 1
ATOM 653 C CA . ASP A 1 80 ? -15.222 8.393 7.661 1.00 86.62 80 ASP A CA 1
ATOM 654 C C . ASP A 1 80 ? -16.645 7.799 7.758 1.00 86.62 80 ASP A C 1
ATOM 656 O O . ASP A 1 80 ? -17.605 8.298 7.169 1.00 86.62 80 ASP A O 1
ATOM 660 N N . LEU A 1 81 ? -16.791 6.674 8.469 1.00 86.25 81 LEU A N 1
ATOM 661 C CA . LEU A 1 81 ? -18.085 6.013 8.627 1.00 86.25 81 LEU A CA 1
ATOM 662 C C . LEU A 1 81 ? -19.016 6.861 9.497 1.00 86.25 81 LEU A C 1
ATOM 664 O O . LEU A 1 81 ? -18.739 7.147 10.662 1.00 86.25 81 LEU A O 1
ATOM 668 N N . LYS A 1 82 ? -20.177 7.224 8.946 1.00 83.44 82 LYS A N 1
ATOM 669 C CA . LYS A 1 82 ? -21.236 7.917 9.689 1.00 83.44 82 LYS A CA 1
ATOM 670 C C . LYS A 1 82 ? -22.158 6.893 10.343 1.00 83.44 82 LYS A C 1
ATOM 672 O O . LYS A 1 82 ? -23.083 6.389 9.710 1.00 83.44 82 LYS A O 1
ATOM 677 N N . ILE A 1 83 ? -21.917 6.600 11.616 1.00 78.19 83 ILE A N 1
ATOM 678 C CA . ILE A 1 83 ? -22.689 5.589 12.347 1.00 78.19 83 ILE A CA 1
ATOM 679 C C . ILE A 1 83 ? -23.826 6.261 13.117 1.00 78.19 83 ILE A C 1
ATOM 681 O O . ILE A 1 83 ? -23.562 7.118 13.965 1.00 78.19 83 ILE A O 1
ATOM 685 N N . PRO A 1 84 ? -25.093 5.897 12.848 1.00 76.88 84 PRO A N 1
ATOM 686 C CA . PRO A 1 84 ? -26.215 6.362 13.646 1.00 76.88 84 PRO A CA 1
ATOM 687 C C . PRO A 1 84 ? -26.173 5.652 15.002 1.00 76.88 84 PRO A C 1
ATOM 689 O O . PRO A 1 84 ? -26.446 4.459 15.102 1.00 76.88 84 PRO A O 1
ATOM 692 N N . LEU A 1 85 ? -25.795 6.378 16.053 1.00 78.25 85 LEU A N 1
ATOM 693 C CA . LEU A 1 85 ? -25.778 5.818 17.402 1.00 78.25 85 LEU A CA 1
ATOM 694 C C . LEU A 1 85 ? -27.206 5.819 17.977 1.00 78.25 85 LEU A C 1
ATOM 696 O O . LEU A 1 85 ? -27.882 6.844 17.855 1.00 78.25 85 LEU A O 1
ATOM 700 N N . PRO A 1 86 ? -27.648 4.740 18.658 1.00 77.19 86 PRO A N 1
ATOM 701 C CA . PRO A 1 86 ? -29.036 4.573 19.114 1.00 77.19 86 PRO A CA 1
ATOM 702 C C . PRO A 1 86 ? -29.585 5.737 19.953 1.00 77.19 86 PRO A C 1
ATOM 704 O O . PRO A 1 86 ? -30.780 5.997 19.932 1.00 77.19 86 PRO A O 1
ATOM 707 N N . ASN A 1 87 ? -28.700 6.466 20.644 1.00 77.69 87 ASN A N 1
ATOM 708 C CA . ASN A 1 87 ? -29.042 7.558 21.561 1.00 77.69 87 ASN A CA 1
ATOM 709 C C . ASN A 1 87 ? -28.424 8.913 21.170 1.00 77.69 87 ASN A C 1
ATOM 711 O O . ASN A 1 87 ? -28.336 9.819 21.997 1.00 77.69 87 ASN A O 1
ATOM 715 N N . ARG A 1 88 ? -27.952 9.075 19.927 1.00 67.69 88 ARG A N 1
ATOM 716 C CA . ARG A 1 88 ? -27.517 10.378 19.402 1.00 67.69 88 ARG A CA 1
ATOM 717 C C . ARG A 1 88 ? -28.236 10.633 18.085 1.00 67.69 88 ARG A C 1
ATOM 719 O O . ARG A 1 88 ? -27.778 10.207 17.027 1.00 67.69 88 ARG A O 1
ATOM 726 N N . ASN A 1 89 ? -29.368 11.335 18.165 1.00 60.84 89 ASN A N 1
ATOM 727 C CA . ASN A 1 89 ? -30.050 11.852 16.982 1.00 60.84 89 ASN A CA 1
ATOM 728 C C . ASN A 1 89 ? -29.045 12.652 16.150 1.00 60.84 89 ASN A C 1
ATOM 730 O O . ASN A 1 89 ? -28.319 13.486 16.695 1.00 60.84 89 ASN A O 1
ATOM 734 N N . ARG A 1 90 ? -28.971 12.359 14.844 1.00 60.94 90 ARG A N 1
ATOM 735 C CA . ARG A 1 90 ? -28.038 13.020 13.923 1.00 60.94 90 ARG A CA 1
ATOM 736 C C . ARG A 1 90 ? -28.248 14.525 14.027 1.00 60.94 90 ARG A C 1
ATOM 738 O O . ARG A 1 90 ? -29.270 15.034 13.569 1.00 60.94 90 ARG A O 1
ATOM 745 N N . VAL A 1 91 ? -27.290 15.234 14.614 1.00 58.66 91 VAL A N 1
ATOM 746 C CA . VAL A 1 91 ? -27.278 16.687 14.506 1.00 58.66 91 VAL A CA 1
ATOM 747 C C . VAL A 1 91 ? -26.948 16.978 13.047 1.00 58.66 91 VAL A C 1
ATOM 749 O O . VAL A 1 91 ? -25.879 16.608 12.560 1.00 58.66 91 VAL A O 1
ATOM 752 N N . LYS A 1 92 ? -27.928 17.521 12.320 1.00 51.16 92 LYS A N 1
ATOM 753 C CA . LYS A 1 92 ? -27.764 17.967 10.938 1.00 51.16 92 LYS A CA 1
ATOM 754 C C . LYS A 1 92 ? -26.820 19.167 10.957 1.00 51.16 92 LYS A C 1
ATOM 756 O O . LYS A 1 92 ? -27.279 20.289 11.131 1.00 51.16 92 LYS A O 1
ATOM 761 N N . TYR A 1 93 ? -25.522 18.941 10.820 1.00 48.62 93 TYR A N 1
ATOM 762 C CA . TYR A 1 93 ? -24.631 20.010 10.390 1.00 48.62 93 TYR A CA 1
ATOM 763 C C . TYR A 1 93 ? -24.509 19.895 8.874 1.00 48.62 93 TYR A C 1
ATOM 765 O O . TYR A 1 93 ? -24.084 18.857 8.362 1.00 48.62 93 TYR A O 1
ATOM 773 N N . ALA A 1 94 ? -25.065 20.918 8.221 1.00 38.25 94 ALA A N 1
ATOM 774 C CA . ALA A 1 94 ? -25.014 21.173 6.789 1.00 38.25 94 ALA A CA 1
ATOM 775 C C . ALA A 1 94 ? -23.577 21.424 6.319 1.00 38.25 94 ALA A C 1
ATOM 777 O O . ALA A 1 94 ? -22.777 21.928 7.142 1.00 38.25 94 ALA A O 1
#

Sequence (94 aa):
AESELIAWVKWARHCRIPVFVELQRKIMRHKDHILNTIELGVTNARIEATNNKIKLLIRKAYGFRDVDSMIDMVLLYCSDLKIPLPNRNRVKYA

Foldseek 3Di:
DLVVLVVQLVCLCPVPDVVSVVVSVVCVVCVVVVVVCVVVVPDPVNVVVLVVVLVVLVVVCPPPPDPVVSVVSSCVVRDPDDDDDPPDDDPDDD

pLDDT: mean 90.53, std 11.29, range [38.25, 97.75]

Radius of gyration: 20.32 Å; chains: 1; bounding box: 49×34×46 Å

Secondary structure (DSSP, 8-state):
-HHHHHHHHHHHHHS--HHHHHHHHHHHHTHHHHHHHHHTT--HHHHHHHHHHHHHHHHHGGG-S-HHHHHHHHHHHHS------TT-------